Protein AF-A0AAV7GC42-F1 (afdb_monomer)

InterPro domains:
  IPR001441 Decaprenyl diphosphate synthase-like [PF01255] (46-98)
  IPR001441 Decaprenyl diphosphate synthase-like [PTHR10291] (22-98)
  IPR036424 Decaprenyl diphosphate synthase-like superfamily [G3DSA:3.40.1180.10] (8-98)
  IPR036424 Decaprenyl diphosphate synthase-like superfamily [SSF64005] (34-98)

pLDDT: mean 76.93, std 18.19, range [32.53, 96.06]

Solvent-accessible surface area (backbone atoms only — not comparable to full-atom values): 6265 Å² total; per-residue (Å²): 134,87,82,82,85,84,81,82,86,79,92,83,79,89,67,57,68,64,60,53,50,49,52,52,50,53,52,52,50,53,52,52,59,66,61,70,52,95,72,64,56,64,50,77,44,76,76,74,57,43,67,60,55,17,62,78,63,75,45,55,80,75,54,25,57,54,50,49,49,54,52,50,54,53,53,52,51,53,37,53,76,70,65,38,76,40,78,47,71,53,84,80,58,84,82,70,78,114

Radius of gyration: 19.84 Å; Cα contacts (8 Å, |Δi|>4): 50; chains: 1; bounding box: 39×60×33 Å

Nearest PDB structures (foldseek):
  6w2l-assembly1_A  TM=9.567E-01  e=1.882E-04  Homo sapiens
  7jli-assembly1_A  TM=8.894E-01  e=6.597E-03  Bacillus subtilis
  7jlr-assembly1_A-2  TM=9.103E-01  e=3.088E-02  Bacillus subtilis
  6b8v-assembly2_C-2  TM=4.924E-01  e=8.670E+00  Cryptococcus neoformans

Structure (mmCIF, N/CA/C/O backbone):
data_AF-A0AAV7GC42-F1
#
_entry.id   AF-A0AAV7GC42-F1
#
loop_
_atom_site.group_PDB
_atom_site.id
_atom_site.type_symbol
_atom_site.label_atom_id
_atom_site.label_alt_id
_atom_site.label_comp_id
_atom_site.label_asym_id
_atom_site.label_en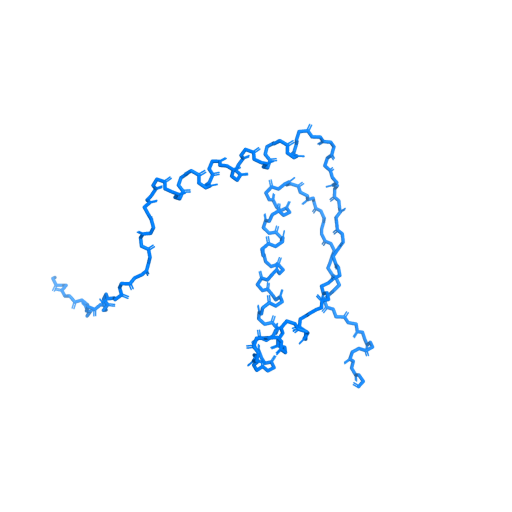tity_id
_atom_site.label_seq_id
_atom_site.pdbx_PDB_ins_code
_atom_site.Cartn_x
_atom_site.Cartn_y
_atom_site.Cartn_z
_atom_site.occupancy
_atom_site.B_iso_or_equiv
_atom_site.auth_seq_id
_atom_site.auth_comp_id
_atom_site.auth_asym_id
_atom_site.auth_atom_id
_atom_site.pdbx_PDB_model_num
ATOM 1 N N . MET A 1 1 ? 20.206 44.495 9.669 1.00 37.00 1 MET A N 1
ATOM 2 C CA . MET A 1 1 ? 19.669 44.715 8.306 1.00 37.00 1 MET A CA 1
ATOM 3 C C . MET A 1 1 ? 20.466 43.831 7.339 1.00 37.00 1 MET A C 1
ATOM 5 O O . MET A 1 1 ? 21.557 44.211 6.957 1.00 37.00 1 MET A O 1
ATOM 9 N N . ILE A 1 2 ? 20.186 42.519 7.263 1.00 38.59 2 ILE A N 1
ATOM 10 C CA . ILE A 1 2 ? 19.455 41.818 6.171 1.00 38.59 2 ILE A CA 1
ATOM 11 C C . ILE A 1 2 ? 19.857 42.377 4.789 1.00 38.59 2 ILE A C 1
ATOM 13 O O . ILE A 1 2 ? 19.639 43.555 4.535 1.00 38.59 2 ILE A O 1
ATOM 17 N N . ARG A 1 3 ? 20.448 41.589 3.877 1.00 32.53 3 ARG A N 1
ATOM 18 C CA . ARG A 1 3 ? 19.716 40.644 3.006 1.00 32.53 3 ARG A CA 1
ATOM 19 C C . ARG A 1 3 ? 20.566 39.457 2.527 1.00 32.53 3 ARG A C 1
ATOM 21 O O . ARG A 1 3 ? 21.635 39.643 1.958 1.00 32.53 3 ARG A O 1
ATOM 28 N N . LYS A 1 4 ? 20.015 38.247 2.702 1.00 36.62 4 LYS A N 1
ATOM 29 C CA . LYS A 1 4 ? 20.389 37.024 1.971 1.00 36.62 4 LYS A CA 1
ATOM 30 C C . LYS A 1 4 ? 19.992 37.136 0.484 1.00 36.62 4 LYS A C 1
ATOM 32 O O . LYS A 1 4 ? 19.064 37.889 0.169 1.00 36.62 4 LYS A O 1
ATOM 37 N N . PRO A 1 5 ? 20.675 36.413 -0.422 1.00 37.44 5 PRO A N 1
ATOM 38 C CA . PRO A 1 5 ? 20.441 36.513 -1.856 1.00 37.44 5 PRO A CA 1
ATOM 39 C C . PRO A 1 5 ? 19.084 35.926 -2.269 1.00 37.44 5 PRO A C 1
ATOM 41 O O . PRO A 1 5 ? 18.602 34.952 -1.697 1.00 37.44 5 PRO A O 1
ATOM 44 N N . ARG A 1 6 ? 18.486 36.587 -3.266 1.00 41.50 6 ARG A N 1
ATOM 45 C CA . ARG A 1 6 ? 17.166 36.343 -3.857 1.00 41.50 6 ARG A CA 1
ATOM 46 C C . ARG A 1 6 ? 17.114 34.983 -4.558 1.00 41.50 6 ARG A C 1
ATOM 48 O O . ARG A 1 6 ? 17.811 34.771 -5.549 1.00 41.50 6 ARG A O 1
ATOM 55 N N . GLU A 1 7 ? 16.251 34.109 -4.059 1.00 36.97 7 GLU A N 1
ATOM 56 C CA . GLU A 1 7 ? 15.810 32.887 -4.724 1.00 36.97 7 GLU A CA 1
ATOM 57 C C . GLU A 1 7 ? 14.935 33.269 -5.928 1.00 36.97 7 GLU A C 1
ATOM 59 O O . GLU A 1 7 ? 14.047 34.119 -5.830 1.00 36.97 7 GLU A O 1
ATOM 64 N N . LYS A 1 8 ? 15.279 32.737 -7.103 1.00 34.38 8 LYS A N 1
ATOM 65 C CA . LYS A 1 8 ? 14.650 33.083 -8.379 1.00 34.38 8 LYS A CA 1
ATOM 66 C C . LYS A 1 8 ? 13.277 32.419 -8.475 1.00 34.38 8 LYS A C 1
ATOM 68 O O . LYS A 1 8 ? 13.175 31.200 -8.509 1.00 34.38 8 LYS A O 1
ATOM 73 N N . THR A 1 9 ? 12.240 33.238 -8.578 1.00 43.88 9 THR A N 1
ATOM 74 C CA . THR A 1 9 ? 10.884 32.859 -8.984 1.00 43.88 9 THR A CA 1
ATOM 75 C C . THR A 1 9 ? 10.877 32.401 -10.443 1.00 43.88 9 THR A C 1
ATOM 77 O O . THR A 1 9 ? 11.314 33.161 -11.309 1.00 43.88 9 THR A O 1
ATOM 80 N N . THR A 1 10 ? 10.336 31.217 -10.760 1.00 36.28 10 THR A N 1
ATOM 81 C CA . THR A 1 10 ? 9.805 30.941 -12.111 1.00 36.28 10 THR A CA 1
ATOM 82 C C . THR A 1 10 ? 8.651 29.910 -12.095 1.00 36.28 10 THR A C 1
ATOM 84 O O . THR A 1 10 ? 8.858 28.725 -12.296 1.00 36.28 10 THR A O 1
ATOM 87 N N . ILE A 1 11 ? 7.433 30.412 -11.835 1.00 48.72 11 ILE A N 1
ATOM 88 C CA . ILE A 1 11 ? 6.157 30.125 -12.538 1.00 48.72 11 ILE A CA 1
ATOM 89 C C . ILE A 1 11 ? 5.777 28.643 -12.808 1.00 48.72 11 ILE A C 1
ATOM 91 O O . ILE A 1 11 ? 6.124 28.095 -13.849 1.00 48.72 11 ILE A O 1
ATOM 95 N N . SER A 1 12 ? 5.023 28.024 -11.885 1.00 36.88 12 SER A N 1
ATOM 96 C CA . SER A 1 12 ? 4.098 26.855 -12.006 1.00 36.88 12 SER A CA 1
ATOM 97 C C . SER A 1 12 ? 4.005 26.222 -10.599 1.00 36.88 12 SER A C 1
ATOM 99 O O . SER A 1 12 ? 5.029 25.898 -10.025 1.00 36.88 12 SER A O 1
ATOM 101 N N . GLU A 1 13 ? 2.902 26.075 -9.863 1.00 46.31 13 GLU A N 1
ATOM 102 C CA . GLU A 1 13 ? 1.483 25.934 -10.167 1.00 46.31 13 GLU A CA 1
ATOM 103 C C . GLU A 1 13 ? 0.665 26.427 -8.946 1.00 46.31 13 GLU A C 1
ATOM 105 O O . GLU A 1 13 ? 0.360 25.664 -8.031 1.00 46.31 13 GLU A O 1
ATOM 110 N N . GLU A 1 14 ? 0.270 27.701 -8.900 1.00 47.88 14 GLU A N 1
ATOM 111 C CA . GLU A 1 14 ? -0.898 28.089 -8.096 1.00 47.88 14 GLU A CA 1
ATOM 112 C C . GLU A 1 14 ? -2.149 27.703 -8.896 1.00 47.88 14 GLU A C 1
ATOM 114 O O . GLU A 1 14 ? -2.773 28.524 -9.566 1.00 47.88 14 GLU A O 1
ATOM 119 N N . MET A 1 15 ? -2.497 26.415 -8.896 1.00 49.59 15 MET A N 1
ATOM 120 C CA . MET A 1 15 ? -3.860 26.019 -9.253 1.00 49.59 15 MET A CA 1
ATOM 121 C C . MET A 1 15 ? -4.803 26.627 -8.204 1.00 49.59 15 MET A C 1
ATOM 123 O O . MET A 1 15 ? -4.484 26.571 -7.012 1.00 49.59 15 MET A O 1
ATOM 127 N N . PRO A 1 16 ? -5.939 27.232 -8.603 1.00 54.94 16 PRO A N 1
ATOM 128 C CA . PRO A 1 16 ? -6.708 28.097 -7.722 1.00 54.94 16 PRO A CA 1
ATOM 129 C C . PRO A 1 16 ? -7.120 27.322 -6.474 1.00 54.94 16 PRO A C 1
ATOM 131 O O . PRO A 1 16 ? -7.656 26.217 -6.562 1.00 54.94 16 PRO A O 1
ATOM 134 N N . THR A 1 17 ? -6.881 27.915 -5.307 1.00 64.56 17 THR A N 1
ATOM 135 C CA . THR A 1 17 ? -7.165 27.378 -3.964 1.00 64.56 17 THR A CA 1
ATOM 136 C C . THR A 1 17 ? -8.560 26.756 -3.853 1.00 64.56 17 THR A C 1
ATOM 138 O O . THR A 1 17 ? -8.759 25.797 -3.116 1.00 64.56 17 THR A O 1
ATOM 141 N N . ILE A 1 18 ? -9.520 27.248 -4.640 1.00 70.31 18 ILE A N 1
ATOM 142 C CA . ILE A 1 18 ? -10.884 26.720 -4.770 1.00 70.31 18 ILE A CA 1
ATOM 143 C C . ILE A 1 18 ? -10.905 25.299 -5.356 1.00 70.31 18 ILE A C 1
ATOM 145 O O . ILE A 1 18 ? -11.582 24.427 -4.817 1.00 70.31 18 ILE A O 1
ATOM 149 N N . PHE A 1 19 ? -10.152 25.042 -6.428 1.00 72.50 19 PHE A N 1
ATOM 150 C CA . PHE A 1 19 ? -10.067 23.721 -7.060 1.00 72.50 19 PHE A CA 1
ATOM 151 C C . PHE A 1 19 ? -9.341 22.726 -6.152 1.00 72.50 19 PHE A C 1
ATOM 153 O O . PHE A 1 19 ? -9.761 21.576 -6.028 1.00 72.50 19 PHE A O 1
ATOM 160 N N . GLY A 1 20 ? -8.304 23.194 -5.447 1.00 77.19 20 GLY A N 1
ATOM 161 C CA . GLY A 1 20 ? -7.637 22.422 -4.399 1.00 77.19 20 GLY A CA 1
ATOM 162 C C . GLY A 1 20 ? -8.594 22.043 -3.265 1.00 77.19 20 GLY A C 1
ATOM 163 O O . GLY A 1 20 ? -8.686 20.874 -2.895 1.00 77.19 20 GLY A O 1
ATOM 164 N N . ASN A 1 21 ? -9.373 23.005 -2.765 1.00 78.88 21 ASN A N 1
ATOM 165 C CA . ASN A 1 21 ? -10.341 22.782 -1.690 1.00 78.88 21 ASN A CA 1
ATOM 166 C C . ASN A 1 21 ? -11.477 21.841 -2.108 1.00 78.88 21 ASN A C 1
ATOM 168 O O . ASN A 1 21 ? -11.852 20.958 -1.335 1.00 78.88 21 ASN A O 1
ATOM 172 N N . LEU A 1 22 ? -11.993 21.987 -3.331 1.00 84.50 22 LEU A N 1
ATOM 173 C CA . LEU A 1 22 ? -13.036 21.113 -3.861 1.00 84.50 22 LEU A CA 1
ATOM 174 C C . LEU A 1 22 ? -12.524 19.682 -4.047 1.00 84.50 22 LEU A C 1
ATOM 176 O O . LEU A 1 22 ? -13.184 18.737 -3.624 1.00 84.50 22 LEU A O 1
ATOM 180 N N . CYS A 1 23 ? -11.326 19.519 -4.613 1.00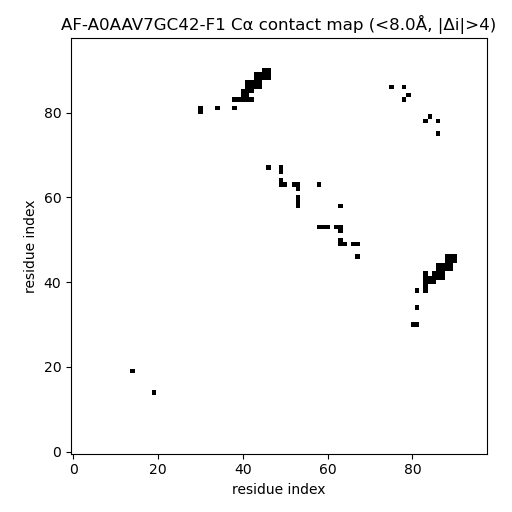 80.81 23 CYS A N 1
ATOM 181 C CA . CYS A 1 23 ? 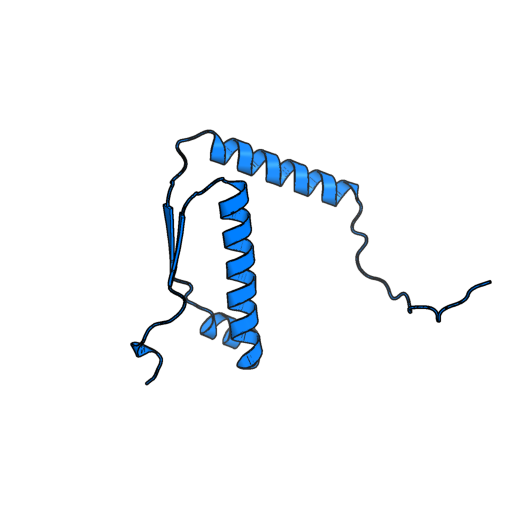-10.685 18.214 -4.755 1.00 80.81 23 CYS A CA 1
ATOM 182 C C . CYS A 1 23 ? -10.501 17.539 -3.387 1.00 80.81 23 CYS A C 1
ATOM 184 O O . CYS A 1 23 ? -10.882 16.383 -3.205 1.00 80.81 23 CYS A O 1
ATOM 186 N N . CYS A 1 24 ? -10.020 18.287 -2.390 1.00 80.38 24 CYS A N 1
ATOM 187 C CA . CYS A 1 24 ? -9.901 17.806 -1.017 1.00 80.38 24 CYS A CA 1
ATOM 188 C C . CYS A 1 24 ? -11.255 17.410 -0.409 1.00 80.38 24 CYS A C 1
ATOM 190 O O . CYS A 1 24 ? -11.336 16.379 0.260 1.00 80.38 24 CYS A O 1
ATOM 192 N N . MET A 1 25 ? -12.322 18.186 -0.631 1.00 84.06 25 MET A N 1
ATOM 193 C CA . MET A 1 25 ? -13.666 17.830 -0.163 1.00 84.06 25 MET A CA 1
ATOM 194 C C . MET A 1 25 ? -14.161 16.534 -0.800 1.00 84.06 25 MET A C 1
ATOM 196 O O . MET A 1 25 ? -14.577 15.633 -0.077 1.00 84.06 25 MET A O 1
ATOM 200 N N . VAL A 1 26 ? -14.063 16.406 -2.125 1.00 89.19 26 VAL A N 1
ATOM 201 C CA . VAL A 1 26 ? -14.483 15.194 -2.845 1.00 89.19 26 VAL A CA 1
ATOM 202 C C . VAL A 1 26 ? -13.692 13.982 -2.361 1.00 89.19 26 VAL A C 1
ATOM 204 O O . VAL A 1 26 ? -14.284 12.951 -2.049 1.00 89.19 26 VAL A O 1
ATOM 207 N N . HIS A 1 27 ? -12.373 14.121 -2.213 1.00 86.50 27 HIS A N 1
ATOM 208 C CA . HIS A 1 27 ? -11.515 13.067 -1.683 1.00 86.50 27 HIS A CA 1
ATOM 209 C C . HIS A 1 27 ? -11.977 12.624 -0.287 1.00 86.50 27 HIS A C 1
ATOM 211 O O . HIS A 1 27 ? -12.204 11.439 -0.053 1.00 86.50 27 HIS A O 1
ATOM 217 N N . ARG A 1 28 ? -12.219 13.567 0.633 1.00 85.62 28 ARG A N 1
ATOM 218 C CA . ARG A 1 28 ? -12.710 13.254 1.987 1.00 85.62 28 ARG A CA 1
ATOM 219 C C . ARG A 1 28 ? -14.092 12.602 1.975 1.00 85.62 28 ARG A C 1
ATOM 221 O O . ARG A 1 28 ? -14.311 11.668 2.742 1.00 85.62 28 ARG A O 1
ATOM 228 N N . CYS A 1 29 ? -15.002 13.053 1.113 1.00 89.44 29 CYS A N 1
ATOM 229 C CA . CYS A 1 29 ? -16.327 12.452 0.969 1.00 89.44 29 CYS A CA 1
ATOM 230 C C . CYS A 1 29 ? -16.235 10.998 0.494 1.00 89.44 29 CYS A C 1
ATOM 232 O O . CYS A 1 29 ? -16.843 10.130 1.114 1.00 89.44 29 CYS A O 1
ATOM 234 N N . ILE A 1 30 ? -15.432 10.715 -0.538 1.00 89.62 30 ILE A N 1
ATOM 235 C CA . ILE A 1 30 ? -15.232 9.348 -1.044 1.00 89.62 30 ILE A CA 1
ATOM 236 C C . ILE A 1 30 ? -14.678 8.449 0.064 1.00 89.62 30 ILE A C 1
ATOM 238 O O . ILE A 1 30 ? -15.236 7.386 0.326 1.00 89.62 30 ILE A O 1
ATOM 242 N N . PHE A 1 31 ? -13.634 8.894 0.767 1.00 85.31 31 PHE A N 1
ATOM 243 C CA . PHE A 1 31 ? -13.058 8.116 1.866 1.00 85.31 31 PHE A CA 1
ATOM 244 C C . PHE A 1 31 ? -14.049 7.897 3.014 1.00 85.31 31 PHE A C 1
ATOM 246 O O . PHE A 1 31 ? -14.093 6.800 3.566 1.00 85.31 31 PHE A O 1
ATOM 253 N N . SER A 1 32 ? -14.878 8.888 3.350 1.00 86.12 32 SER A N 1
ATOM 254 C CA . SER A 1 32 ? -15.917 8.750 4.379 1.00 86.12 32 SER A CA 1
ATOM 255 C C . SER A 1 32 ? -16.969 7.710 3.994 1.00 86.12 32 SER A C 1
ATOM 257 O O . SER A 1 32 ? -17.358 6.894 4.827 1.00 86.12 32 SER A O 1
ATOM 259 N N . VAL A 1 33 ? -17.409 7.708 2.733 1.00 90.19 33 VAL A N 1
ATOM 260 C CA . VAL A 1 33 ? -18.382 6.730 2.225 1.00 90.19 33 VAL A CA 1
ATOM 261 C C . VAL A 1 33 ? -17.777 5.326 2.214 1.00 90.19 33 VAL A C 1
ATOM 263 O O . VAL A 1 33 ? -18.385 4.398 2.739 1.00 90.19 33 VAL A O 1
ATOM 266 N N . LEU A 1 34 ? -16.552 5.166 1.704 1.00 86.00 34 LEU A N 1
ATOM 267 C CA . LEU A 1 34 ? -15.855 3.873 1.694 1.00 86.00 34 LEU A CA 1
ATOM 268 C C . LEU A 1 34 ? -15.587 3.342 3.111 1.00 86.00 34 LEU A C 1
ATOM 270 O O . LEU A 1 34 ? -15.657 2.139 3.346 1.00 86.00 34 LEU A O 1
ATOM 274 N N . SER A 1 35 ? -15.336 4.238 4.067 1.00 83.25 35 SER A N 1
ATOM 275 C CA . SER A 1 35 ? -15.095 3.889 5.473 1.00 83.25 35 SER A CA 1
ATOM 276 C C . SER A 1 35 ? -16.371 3.671 6.288 1.00 83.25 35 SER A C 1
ATOM 278 O O . SER A 1 35 ? -16.281 3.391 7.480 1.00 83.25 35 SER A O 1
ATOM 280 N N . SER A 1 36 ? -17.553 3.800 5.679 1.00 86.81 36 SER A N 1
ATOM 281 C CA . SER A 1 36 ? -18.831 3.568 6.367 1.00 86.81 36 SER A CA 1
ATOM 282 C C . SER A 1 36 ? -19.150 2.076 6.547 1.00 86.81 36 SER A C 1
ATOM 284 O O . SER A 1 36 ? -20.015 1.727 7.346 1.00 86.81 36 SER A O 1
ATOM 286 N N . GLY A 1 37 ? -18.465 1.194 5.810 1.00 86.75 37 GLY A N 1
ATOM 287 C CA . GLY A 1 37 ? -18.601 -0.260 5.904 1.00 86.75 37 GLY A CA 1
ATOM 288 C C . GLY A 1 37 ? -17.494 -0.941 6.724 1.00 86.75 37 GLY A C 1
ATOM 289 O O . GLY A 1 37 ? -16.594 -0.280 7.245 1.00 86.75 37 GLY A O 1
ATOM 290 N N . PRO A 1 38 ? -17.526 -2.282 6.838 1.00 87.31 38 PRO A N 1
ATOM 291 C CA . PRO A 1 38 ? -16.463 -3.040 7.492 1.00 87.31 38 PRO A CA 1
ATOM 292 C C . PRO A 1 38 ? -15.131 -2.865 6.746 1.00 87.31 38 PRO A C 1
ATOM 294 O O . PRO A 1 38 ? -14.990 -3.274 5.595 1.00 87.31 38 PRO A O 1
ATOM 297 N N . MET A 1 39 ? -14.146 -2.265 7.418 1.00 91.25 39 MET A N 1
ATOM 298 C CA . MET A 1 39 ? -12.812 -2.016 6.866 1.00 91.25 39 MET A CA 1
ATOM 299 C C . MET A 1 39 ? -11.866 -3.188 7.184 1.00 91.25 39 MET A C 1
ATOM 301 O O . MET A 1 39 ? -11.829 -3.645 8.333 1.00 91.25 39 MET A O 1
ATOM 305 N N . PRO A 1 40 ? -11.067 -3.680 6.221 1.00 93.00 40 PRO A N 1
ATOM 306 C CA . PRO A 1 40 ? -10.045 -4.681 6.494 1.00 93.00 40 PRO A CA 1
ATOM 307 C C . PRO A 1 40 ? -8.988 -4.161 7.474 1.00 93.00 40 PRO A C 1
ATOM 309 O O . PRO A 1 40 ? -8.502 -3.037 7.373 1.00 93.00 40 PRO A O 1
ATOM 312 N N . ASN A 1 41 ? -8.564 -5.025 8.397 1.00 94.06 41 ASN A N 1
ATOM 313 C CA . ASN A 1 41 ? -7.455 -4.717 9.302 1.00 94.06 41 ASN A CA 1
ATOM 314 C C . ASN A 1 41 ? -6.082 -4.912 8.641 1.00 94.06 41 ASN A C 1
ATOM 316 O O . ASN A 1 41 ? -5.104 -4.326 9.106 1.00 94.06 41 ASN A O 1
ATOM 320 N N . HIS A 1 42 ? -5.998 -5.734 7.588 1.00 96.06 42 HIS A N 1
ATOM 321 C CA . HIS A 1 42 ? -4.746 -6.104 6.928 1.00 96.06 42 HIS A CA 1
ATOM 322 C C . HIS A 1 42 ? -4.922 -6.205 5.413 1.00 96.06 42 HIS A C 1
ATOM 324 O O . HIS A 1 42 ? -5.843 -6.870 4.944 1.00 96.06 42 HIS A O 1
ATOM 330 N N . ILE A 1 43 ? -4.030 -5.562 4.656 1.00 95.44 43 ILE A N 1
ATOM 331 C CA . ILE A 1 43 ? -3.958 -5.672 3.193 1.00 95.44 43 ILE A CA 1
ATOM 332 C C . ILE A 1 43 ? -2.547 -6.089 2.769 1.00 95.44 43 ILE A C 1
ATOM 334 O O . ILE A 1 43 ? -1.556 -5.595 3.307 1.00 95.44 43 ILE A O 1
ATOM 338 N N . ALA A 1 44 ? -2.453 -6.982 1.783 1.00 95.25 44 ALA A N 1
ATOM 339 C CA . ALA A 1 44 ? -1.194 -7.376 1.163 1.00 95.25 44 ALA A CA 1
ATOM 340 C C . ALA A 1 44 ? -1.112 -6.885 -0.292 1.00 95.25 44 ALA A C 1
ATOM 342 O O . ALA A 1 44 ? -2.058 -7.053 -1.060 1.00 95.25 44 ALA A O 1
ATOM 343 N N . PHE A 1 45 ? 0.029 -6.311 -0.678 1.00 92.81 45 PHE A N 1
ATOM 344 C CA . PHE A 1 45 ? 0.296 -5.803 -2.024 1.00 92.81 45 PHE A CA 1
ATOM 345 C C . PHE A 1 45 ? 1.469 -6.534 -2.679 1.00 92.81 45 PHE A C 1
ATOM 347 O O . PHE A 1 45 ? 2.544 -6.666 -2.091 1.00 92.81 45 PHE A O 1
ATOM 354 N N . ILE A 1 46 ? 1.289 -6.930 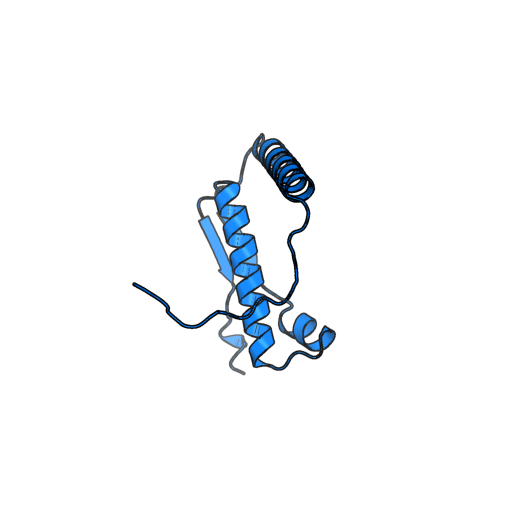-3.940 1.00 91.25 46 ILE A N 1
ATOM 355 C CA . ILE A 1 46 ? 2.372 -7.380 -4.821 1.00 91.25 46 ILE A CA 1
ATOM 356 C C . ILE A 1 46 ? 2.637 -6.262 -5.825 1.00 91.25 46 ILE A C 1
ATOM 358 O O . ILE A 1 46 ? 1.824 -6.006 -6.712 1.00 91.25 46 ILE A O 1
ATOM 362 N N . MET A 1 47 ? 3.765 -5.569 -5.673 1.00 86.50 47 MET A N 1
ATOM 363 C CA . MET A 1 47 ? 4.109 -4.430 -6.527 1.00 86.50 47 MET A CA 1
ATOM 364 C C . MET A 1 47 ? 4.796 -4.900 -7.812 1.00 86.50 47 MET A C 1
ATOM 366 O O . MET A 1 47 ? 6.017 -4.823 -7.947 1.00 86.50 47 MET A O 1
ATOM 370 N N . ASP A 1 48 ? 4.007 -5.406 -8.758 1.00 85.81 48 ASP A N 1
ATOM 371 C CA . ASP A 1 48 ? 4.492 -5.765 -10.092 1.00 85.81 48 ASP A CA 1
ATOM 372 C C . ASP A 1 48 ? 4.372 -4.595 -11.089 1.00 85.81 48 ASP A C 1
ATOM 374 O O . ASP A 1 48 ? 3.617 -3.645 -10.905 1.00 85.81 48 ASP A O 1
ATOM 378 N N . GLY A 1 49 ? 5.125 -4.667 -12.186 1.00 84.94 49 GLY A N 1
ATOM 379 C CA . GLY A 1 49 ? 4.957 -3.783 -13.336 1.00 84.94 49 GLY A CA 1
ATOM 380 C C . GLY A 1 49 ? 5.968 -2.645 -13.431 1.00 84.94 49 GLY A C 1
ATOM 381 O O . GLY A 1 49 ? 6.008 -1.985 -14.467 1.00 84.94 49 GLY A O 1
ATOM 382 N N . ASN A 1 50 ? 6.859 -2.469 -12.449 1.00 83.75 50 ASN A N 1
ATOM 383 C CA . ASN A 1 50 ? 7.873 -1.400 -12.455 1.00 83.75 50 ASN A CA 1
ATOM 384 C C . ASN A 1 50 ? 8.734 -1.395 -13.734 1.00 83.75 50 ASN A C 1
ATOM 386 O O . ASN A 1 50 ? 8.999 -0.342 -14.312 1.00 83.75 50 ASN A O 1
ATOM 390 N N . ARG A 1 51 ? 9.100 -2.580 -14.243 1.00 81.31 51 ARG A N 1
ATOM 391 C CA . ARG A 1 51 ? 9.865 -2.739 -15.493 1.00 81.31 51 ARG A CA 1
ATOM 392 C C . ARG A 1 51 ? 9.050 -2.378 -16.743 1.00 81.31 51 ARG A C 1
ATOM 394 O O . ARG A 1 51 ? 9.559 -1.699 -17.626 1.00 81.31 51 ARG A O 1
ATOM 401 N N . ARG A 1 52 ? 7.774 -2.782 -16.807 1.00 86.56 52 ARG A N 1
ATOM 402 C CA . ARG A 1 52 ? 6.863 -2.434 -17.917 1.00 86.56 52 ARG A CA 1
ATOM 403 C C . ARG A 1 52 ? 6.581 -0.931 -17.946 1.00 86.56 52 ARG A C 1
ATOM 405 O O . ARG A 1 52 ? 6.615 -0.318 -19.008 1.00 86.56 52 ARG A O 1
ATOM 412 N N . TYR A 1 53 ? 6.363 -0.339 -16.774 1.00 84.75 53 TYR A N 1
ATOM 413 C CA . TYR A 1 53 ? 6.182 1.098 -16.600 1.00 84.75 53 TYR A CA 1
ATOM 414 C C . TYR A 1 53 ? 7.419 1.890 -17.044 1.00 84.75 53 TYR A C 1
ATOM 416 O O . TYR A 1 53 ? 7.286 2.879 -17.765 1.00 84.75 53 TYR A O 1
ATOM 424 N N . ALA A 1 54 ? 8.619 1.424 -16.685 1.00 83.31 54 ALA A N 1
ATOM 425 C CA . ALA A 1 54 ? 9.867 2.039 -17.125 1.00 83.31 54 ALA A CA 1
ATOM 426 C C . ALA A 1 54 ? 10.045 1.975 -18.647 1.00 83.31 54 ALA A C 1
ATOM 428 O O . ALA A 1 54 ? 10.333 2.999 -19.262 1.00 83.31 54 ALA A O 1
ATOM 429 N N . ASN A 1 55 ? 9.787 0.812 -19.257 1.00 82.44 55 ASN A N 1
ATOM 430 C CA . ASN A 1 55 ? 9.876 0.629 -20.707 1.00 82.44 55 ASN A CA 1
ATOM 431 C C . ASN A 1 55 ? 8.884 1.527 -21.461 1.00 82.44 55 ASN A C 1
ATOM 433 O O . ASN A 1 55 ? 9.254 2.147 -22.451 1.00 82.44 55 ASN A O 1
ATOM 437 N N . LYS A 1 56 ? 7.640 1.649 -20.976 1.00 85.81 56 LYS A N 1
ATOM 438 C CA . LYS A 1 56 ? 6.611 2.495 -21.606 1.00 85.81 56 LYS A CA 1
ATOM 439 C C . LYS A 1 56 ? 6.955 3.988 -21.559 1.00 85.81 56 LYS A C 1
ATOM 441 O O . LYS A 1 56 ? 6.495 4.743 -22.407 1.00 85.81 56 LYS A O 1
ATOM 446 N N . ARG A 1 57 ? 7.727 4.423 -20.559 1.00 82.06 57 ARG A N 1
ATOM 447 C CA . ARG A 1 57 ? 8.127 5.827 -20.373 1.00 82.06 57 ARG A CA 1
ATOM 448 C C . ARG A 1 57 ? 9.578 6.108 -20.777 1.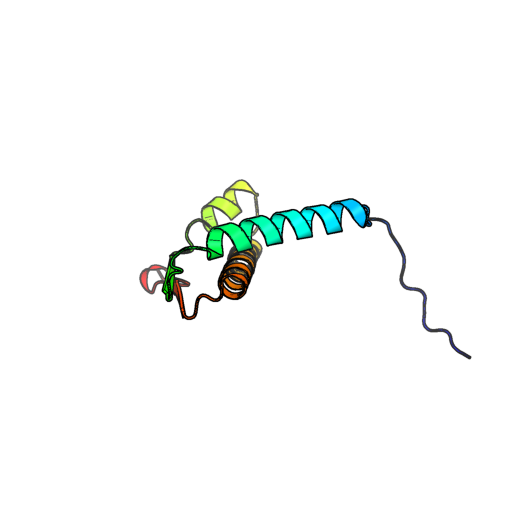00 82.06 57 ARG A C 1
ATOM 450 O O . ARG A 1 57 ? 10.073 7.189 -20.473 1.00 82.06 57 ARG A O 1
ATOM 457 N N . SER A 1 58 ? 10.256 5.153 -21.422 1.00 80.50 58 SER A N 1
ATOM 458 C CA . SER A 1 58 ? 11.678 5.249 -21.794 1.00 80.50 58 SER A CA 1
ATOM 459 C C . SER A 1 58 ? 12.572 5.707 -20.630 1.00 80.50 58 SER A C 1
ATOM 461 O O . SER A 1 58 ? 13.510 6.482 -20.800 1.00 80.50 58 SER A O 1
ATOM 463 N N . LEU A 1 59 ? 12.249 5.258 -19.414 1.00 74.31 59 LEU A N 1
ATOM 464 C CA . LEU A 1 59 ? 12.935 5.654 -18.189 1.00 74.31 59 LEU A CA 1
ATOM 465 C C . LEU A 1 59 ? 14.192 4.798 -17.985 1.00 74.31 59 LEU A C 1
ATOM 467 O O . LEU A 1 59 ? 14.144 3.572 -18.085 1.00 74.31 59 LEU A O 1
ATOM 471 N N . GLY A 1 60 ? 15.316 5.438 -17.652 1.00 71.44 60 GLY A N 1
ATOM 472 C CA . GLY A 1 60 ? 16.549 4.738 -17.278 1.00 71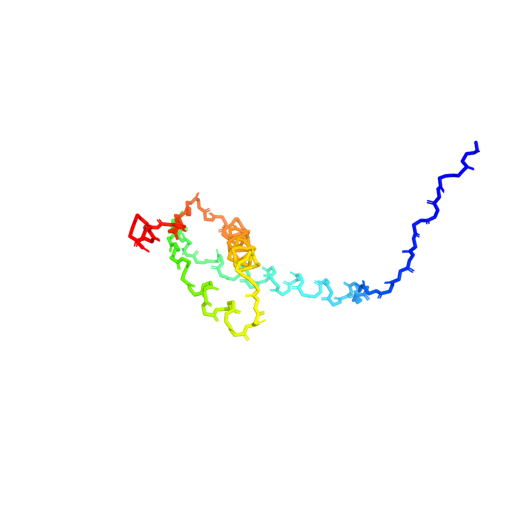.44 60 GLY A CA 1
ATOM 473 C C . GLY A 1 60 ? 16.355 3.809 -16.069 1.00 71.44 60 GLY A C 1
ATOM 474 O O . GLY A 1 60 ? 15.481 4.018 -15.228 1.00 71.44 60 GLY A O 1
ATOM 475 N N . ARG A 1 61 ? 17.193 2.770 -15.931 1.00 63.47 61 ARG A N 1
ATOM 476 C CA . ARG A 1 61 ? 17.030 1.735 -14.881 1.00 63.47 61 ARG A CA 1
ATOM 477 C C . ARG A 1 61 ? 16.862 2.306 -13.463 1.00 63.47 61 ARG A C 1
ATOM 479 O O . ARG A 1 61 ? 16.028 1.807 -12.713 1.00 63.47 61 ARG A O 1
ATOM 486 N N . GLY A 1 62 ? 17.562 3.388 -13.114 1.00 65.75 62 GLY A N 1
ATOM 487 C CA . GLY A 1 62 ? 17.478 4.013 -11.786 1.00 65.75 62 GLY A CA 1
ATOM 488 C C . GLY A 1 62 ? 16.167 4.756 -11.482 1.00 65.75 62 GLY A C 1
ATOM 489 O O . GLY A 1 62 ? 15.768 4.844 -10.322 1.00 65.75 62 GLY A O 1
ATOM 490 N N . THR A 1 63 ? 15.456 5.270 -12.490 1.00 73.06 63 THR A N 1
ATOM 491 C CA . THR A 1 63 ? 14.178 5.980 -12.284 1.00 73.06 63 THR A CA 1
ATOM 492 C C . THR A 1 63 ? 12.998 5.023 -12.125 1.00 73.06 63 THR A C 1
ATOM 494 O O . THR A 1 63 ? 12.000 5.388 -11.505 1.00 73.06 63 THR A O 1
ATOM 497 N N . SER A 1 64 ? 13.131 3.774 -12.585 1.00 72.00 64 SER A N 1
ATOM 498 C CA . SER A 1 64 ? 12.107 2.734 -12.420 1.00 72.00 64 SER A CA 1
ATOM 499 C C . SER A 1 64 ? 11.842 2.377 -10.949 1.00 72.00 64 SER A C 1
ATOM 501 O O . SER A 1 64 ? 10.689 2.316 -10.523 1.00 72.00 64 SER A O 1
ATOM 503 N N . HIS A 1 65 ? 12.899 2.236 -10.141 1.00 75.56 65 HIS A N 1
ATOM 504 C CA . HIS A 1 65 ? 12.783 1.955 -8.708 1.00 75.56 65 HIS A CA 1
ATOM 505 C C . HIS A 1 65 ? 12.178 3.131 -7.937 1.00 75.56 65 HIS A C 1
ATOM 507 O O . HIS A 1 65 ? 11.349 2.924 -7.053 1.00 75.56 65 HIS A O 1
ATOM 513 N N . LYS A 1 66 ? 12.529 4.370 -8.312 1.00 81.62 66 LYS A N 1
ATOM 514 C CA . LYS A 1 66 ? 11.941 5.581 -7.715 1.00 81.62 66 LYS A CA 1
ATOM 515 C C . LYS A 1 66 ? 10.437 5.667 -7.968 1.00 81.62 66 LYS A C 1
ATOM 517 O O . LYS A 1 66 ? 9.694 6.034 -7.065 1.00 81.62 66 LYS A O 1
ATOM 522 N N . ALA A 1 67 ? 9.983 5.297 -9.165 1.00 81.94 67 ALA A N 1
ATOM 523 C CA . ALA A 1 67 ? 8.559 5.267 -9.483 1.00 81.94 67 ALA A CA 1
ATOM 524 C C . ALA A 1 67 ? 7.802 4.225 -8.644 1.00 81.94 67 ALA A C 1
ATOM 526 O O . ALA A 1 67 ? 6.763 4.550 -8.073 1.00 81.94 67 ALA A O 1
ATOM 527 N N . GLY A 1 68 ? 8.352 3.012 -8.506 1.00 84.94 68 GLY A N 1
ATOM 528 C CA . GLY A 1 68 ? 7.774 1.977 -7.642 1.00 84.94 68 GLY A CA 1
ATOM 529 C C . GLY A 1 68 ? 7.711 2.408 -6.173 1.00 84.94 68 GLY A C 1
ATOM 530 O O . GLY A 1 68 ? 6.690 2.226 -5.516 1.00 84.94 68 GLY A O 1
ATOM 531 N N . PHE A 1 69 ? 8.767 3.058 -5.675 1.00 88.12 69 PHE A N 1
ATOM 532 C CA . PHE A 1 69 ? 8.792 3.611 -4.320 1.00 88.12 69 PHE A CA 1
ATOM 533 C C . PHE A 1 69 ? 7.763 4.733 -4.124 1.00 88.12 69 PHE A C 1
ATOM 535 O O . PHE A 1 69 ? 7.048 4.747 -3.127 1.00 88.12 69 PHE A O 1
ATOM 542 N N . SER A 1 70 ? 7.632 5.651 -5.083 1.00 88.25 70 SER A N 1
ATOM 543 C CA . SER A 1 70 ? 6.62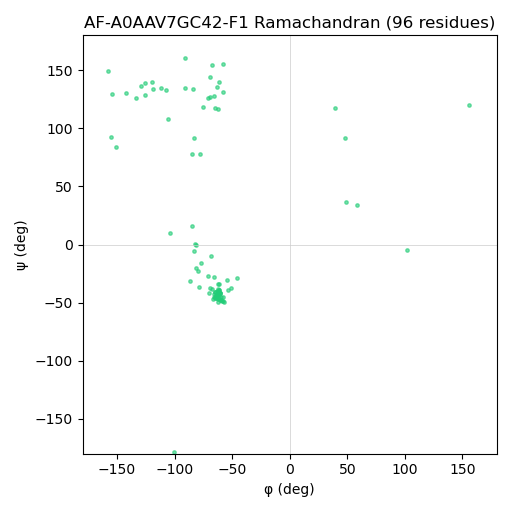3 6.711 -5.002 1.00 88.25 70 SER A CA 1
ATOM 544 C C . SER A 1 70 ? 5.203 6.144 -4.990 1.00 88.25 70 SER A C 1
ATOM 546 O O . SER A 1 70 ? 4.377 6.616 -4.215 1.00 88.25 70 SER A O 1
ATOM 548 N N . ALA A 1 71 ? 4.925 5.123 -5.807 1.00 89.31 71 ALA A N 1
ATOM 549 C CA . ALA A 1 71 ? 3.632 4.443 -5.809 1.00 89.31 71 ALA A CA 1
ATOM 550 C C . ALA A 1 71 ? 3.349 3.762 -4.461 1.00 89.31 71 ALA A C 1
ATOM 552 O O . ALA A 1 71 ? 2.242 3.872 -3.935 1.00 89.31 71 ALA A O 1
ATOM 553 N N . LEU A 1 72 ? 4.364 3.124 -3.869 1.00 92.00 72 LEU A N 1
ATOM 554 C CA . LEU A 1 72 ? 4.259 2.530 -2.541 1.00 92.00 72 LEU A CA 1
ATOM 555 C C . LEU A 1 72 ? 3.867 3.567 -1.479 1.00 92.00 72 LEU A C 1
ATOM 557 O O . LEU A 1 72 ? 2.939 3.337 -0.706 1.00 92.00 72 LEU A O 1
ATOM 561 N N . ILE A 1 73 ? 4.551 4.714 -1.453 1.00 93.50 73 ILE A N 1
ATOM 562 C CA . ILE A 1 73 ? 4.265 5.789 -0.494 1.00 93.50 73 ILE A CA 1
ATOM 563 C C . ILE A 1 73 ? 2.829 6.301 -0.650 1.00 93.50 73 ILE A C 1
ATOM 565 O O . ILE A 1 73 ? 2.139 6.487 0.353 1.00 93.50 73 ILE A O 1
ATOM 569 N N . SER A 1 74 ? 2.349 6.475 -1.885 1.00 92.06 74 SER A N 1
ATOM 570 C CA . SER A 1 74 ? 0.959 6.866 -2.142 1.00 92.06 74 SER A CA 1
ATOM 571 C C . SER A 1 74 ? -0.035 5.846 -1.579 1.00 92.06 74 SER A C 1
ATOM 573 O O . SER A 1 74 ? -0.958 6.229 -0.864 1.00 92.06 74 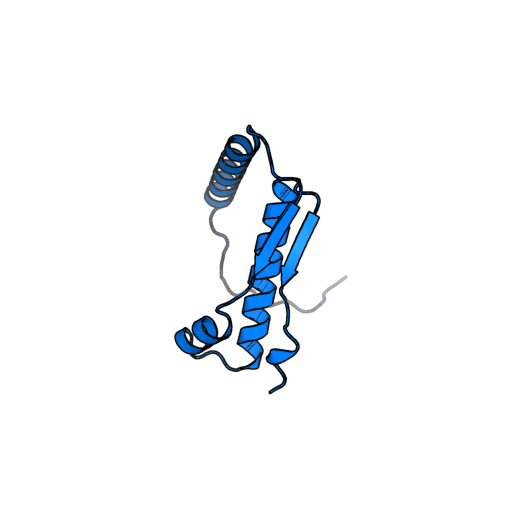SER A O 1
ATOM 575 N N . ILE A 1 75 ? 0.175 4.550 -1.832 1.00 92.69 75 ILE A N 1
ATOM 576 C CA . ILE A 1 75 ? -0.698 3.477 -1.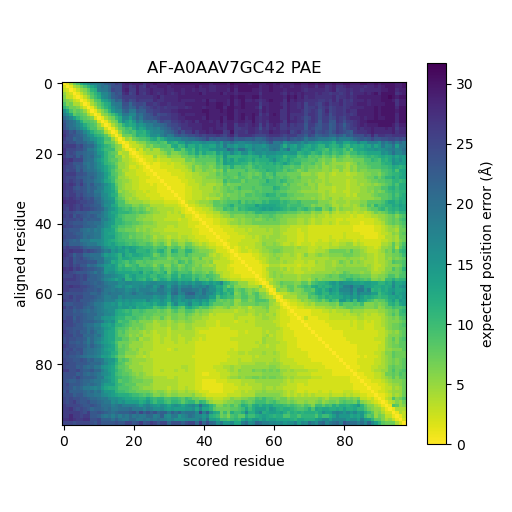326 1.00 92.69 75 ILE A CA 1
ATOM 577 C C . ILE A 1 75 ? -0.711 3.451 0.205 1.00 92.69 75 ILE A C 1
ATOM 579 O O . ILE A 1 75 ? -1.781 3.378 0.809 1.00 92.69 75 ILE A O 1
ATOM 583 N N . LEU A 1 76 ? 0.459 3.540 0.841 1.00 93.06 76 LEU A N 1
ATOM 584 C CA . LEU A 1 76 ? 0.568 3.552 2.300 1.00 93.06 76 LEU A CA 1
ATOM 585 C C . LEU A 1 76 ? -0.157 4.746 2.919 1.00 93.06 76 LEU A C 1
ATOM 587 O O . LEU A 1 76 ? -0.832 4.588 3.934 1.00 93.06 76 LEU A O 1
ATOM 591 N N . ARG A 1 77 ? -0.073 5.921 2.288 1.00 92.50 77 ARG A N 1
ATOM 592 C CA . ARG A 1 77 ? -0.799 7.111 2.734 1.00 92.50 77 ARG A CA 1
ATOM 593 C C . ARG A 1 77 ? -2.313 6.903 2.687 1.00 92.50 77 ARG A C 1
ATOM 595 O O . ARG A 1 77 ? -2.990 7.227 3.657 1.00 92.50 77 ARG A O 1
ATOM 602 N N . TYR A 1 78 ? -2.836 6.290 1.627 1.00 90.56 78 TYR A N 1
ATOM 603 C CA . TYR A 1 78 ? -4.259 5.944 1.561 1.00 90.56 78 TYR A CA 1
ATOM 604 C C . TYR A 1 78 ? -4.659 4.899 2.603 1.00 90.56 78 TYR A C 1
ATOM 606 O O . TYR A 1 78 ? -5.704 5.032 3.238 1.00 90.56 78 TYR A O 1
ATOM 614 N N . CYS A 1 79 ? -3.821 3.882 2.825 1.00 92.19 79 CYS A N 1
ATOM 615 C CA . CYS A 1 79 ? -4.083 2.877 3.855 1.00 92.19 79 CYS A CA 1
ATOM 616 C C . CYS A 1 79 ? -4.144 3.504 5.253 1.00 92.19 79 CYS A C 1
ATOM 618 O O . CYS A 1 79 ? -5.006 3.151 6.058 1.00 92.19 79 CYS A O 1
ATOM 620 N N . TYR A 1 80 ? -3.264 4.472 5.511 1.00 90.38 80 TYR A N 1
ATOM 621 C CA . TYR A 1 80 ? -3.247 5.246 6.744 1.00 90.38 80 TYR A CA 1
ATOM 622 C C . TYR A 1 80 ? -4.513 6.099 6.910 1.00 90.38 80 TYR A C 1
ATOM 624 O O . TYR A 1 80 ? -5.134 6.068 7.972 1.00 90.38 80 TYR A O 1
ATOM 632 N N . GLU A 1 81 ? -4.948 6.802 5.859 1.00 88.50 81 GLU A N 1
ATOM 633 C CA . GLU A 1 81 ? -6.186 7.598 5.876 1.00 88.50 81 GLU A CA 1
ATOM 634 C C . GLU A 1 81 ? -7.438 6.732 6.128 1.00 88.50 81 GLU A C 1
ATOM 636 O O . GLU A 1 81 ? -8.344 7.165 6.839 1.00 88.50 81 GLU A O 1
ATOM 641 N N . MET A 1 82 ? -7.455 5.483 5.644 1.00 87.50 82 MET A N 1
ATOM 642 C CA . MET A 1 82 ? -8.519 4.494 5.908 1.00 87.50 82 MET A CA 1
ATOM 643 C C . MET A 1 82 ? -8.390 3.761 7.250 1.00 87.50 82 MET A C 1
ATOM 645 O O . MET A 1 82 ? -9.227 2.919 7.567 1.00 87.50 82 MET A O 1
ATOM 649 N N . ARG A 1 83 ? -7.359 4.057 8.054 1.00 90.06 83 ARG A N 1
ATOM 650 C CA . ARG A 1 83 ? -7.072 3.387 9.338 1.00 90.06 83 ARG A CA 1
ATOM 651 C C . ARG A 1 83 ? -6.857 1.871 9.233 1.00 90.06 83 ARG A C 1
ATOM 653 O O . ARG A 1 83 ? -7.174 1.127 10.162 1.00 90.06 83 ARG A O 1
ATOM 660 N N . ILE A 1 84 ? -6.270 1.409 8.132 1.00 92.88 84 ILE A N 1
ATOM 661 C CA . ILE A 1 84 ? -5.828 0.017 7.997 1.00 92.88 84 ILE A CA 1
ATOM 662 C C . ILE A 1 84 ? -4.606 -0.197 8.898 1.00 92.88 84 ILE A C 1
ATOM 664 O O . ILE A 1 84 ? -3.625 0.540 8.815 1.00 92.88 84 ILE A O 1
ATOM 668 N N . LYS A 1 85 ? -4.668 -1.204 9.775 1.00 92.69 85 LYS A N 1
ATOM 669 C CA . LYS A 1 85 ? -3.665 -1.420 10.833 1.00 92.69 85 LYS A CA 1
ATOM 670 C C . LYS A 1 85 ? -2.386 -2.069 10.323 1.00 92.69 85 LYS A C 1
ATOM 672 O O . LYS A 1 85 ? -1.302 -1.749 10.801 1.00 92.69 85 LYS A O 1
ATOM 677 N N . TYR A 1 86 ? -2.517 -2.986 9.371 1.00 95.75 86 TYR A N 1
ATOM 678 C CA . TYR A 1 86 ? -1.408 -3.785 8.872 1.00 95.75 86 TYR A CA 1
ATOM 679 C C . TYR A 1 86 ? -1.351 -3.718 7.351 1.00 95.75 86 TYR A C 1
ATOM 681 O O . TYR A 1 86 ? -2.364 -3.847 6.664 1.00 95.75 86 TYR A O 1
ATOM 689 N N . VAL A 1 87 ? -0.147 -3.552 6.812 1.00 95.88 87 VAL A N 1
ATOM 690 C CA . VAL A 1 87 ? 0.099 -3.612 5.371 1.00 95.88 87 VAL A CA 1
ATOM 691 C C . VAL A 1 87 ? 1.317 -4.490 5.124 1.00 95.88 87 VAL A C 1
ATOM 693 O O . VAL A 1 87 ? 2.383 -4.249 5.685 1.00 95.88 87 VAL A O 1
ATOM 696 N N . THR A 1 88 ? 1.167 -5.508 4.280 1.00 95.50 88 THR A N 1
ATOM 697 C CA . THR A 1 88 ? 2.278 -6.354 3.826 1.00 95.50 88 THR A CA 1
ATOM 698 C C . THR A 1 88 ? 2.592 -6.029 2.380 1.00 95.50 88 THR A C 1
ATOM 700 O O . THR A 1 88 ? 1.695 -5.953 1.548 1.00 95.50 88 THR A O 1
ATOM 703 N N . ILE A 1 89 ? 3.867 -5.849 2.056 1.00 92.50 89 ILE A N 1
ATOM 704 C CA . ILE A 1 89 ? 4.299 -5.534 0.695 1.00 92.50 89 ILE A CA 1
ATOM 705 C C . ILE A 1 89 ? 5.342 -6.546 0.255 1.00 92.50 89 ILE A C 1
ATOM 707 O O . ILE A 1 89 ? 6.357 -6.743 0.921 1.00 92.50 89 ILE A O 1
ATOM 711 N N . TYR A 1 90 ? 5.118 -7.141 -0.911 1.00 89.25 90 TYR A N 1
ATOM 712 C CA . TYR A 1 90 ? 6.120 -7.941 -1.592 1.00 89.25 90 TYR A CA 1
ATOM 713 C C . TYR A 1 90 ? 7.056 -7.026 -2.386 1.00 89.25 90 TYR A C 1
ATOM 715 O O . TYR A 1 90 ? 6.772 -6.655 -3.526 1.00 89.25 90 TYR A O 1
ATOM 723 N N . ALA A 1 91 ? 8.149 -6.608 -1.746 1.00 80.00 91 ALA A N 1
ATOM 724 C CA . ALA A 1 91 ? 9.102 -5.668 -2.333 1.00 80.00 91 ALA A CA 1
ATOM 725 C C . ALA A 1 91 ? 10.174 -6.353 -3.195 1.00 80.00 91 ALA A C 1
ATOM 727 O O . ALA A 1 91 ? 10.659 -5.760 -4.158 1.00 80.00 91 ALA A O 1
ATOM 728 N N . PHE A 1 92 ? 10.561 -7.585 -2.856 1.00 76.81 92 PHE A N 1
ATOM 729 C CA . PHE A 1 92 ? 11.632 -8.290 -3.547 1.00 76.81 92 PHE A CA 1
ATOM 730 C C . PHE A 1 92 ? 11.529 -9.810 -3.358 1.00 76.81 92 PHE A C 1
ATOM 732 O O . PHE A 1 92 ? 11.077 -10.284 -2.319 1.00 76.81 92 PHE A O 1
ATOM 739 N N . SER A 1 93 ? 11.978 -10.567 -4.363 1.00 71.38 93 SER A N 1
ATOM 740 C CA . SER A 1 93 ? 12.040 -12.034 -4.342 1.00 71.38 93 SER A CA 1
ATOM 741 C C . SER A 1 93 ? 13.472 -12.504 -4.507 1.00 71.38 93 SER A C 1
ATOM 743 O O . SER A 1 93 ? 14.155 -12.003 -5.395 1.00 71.38 93 SER A O 1
ATOM 745 N N . ILE A 1 94 ? 13.886 -13.536 -3.773 1.00 70.25 94 ILE A N 1
ATOM 746 C CA . ILE A 1 94 ? 15.192 -14.194 -3.956 1.00 70.25 94 ILE A CA 1
ATOM 747 C C . ILE A 1 94 ? 15.386 -14.665 -5.413 1.00 70.25 94 ILE A C 1
ATOM 749 O O . ILE A 1 94 ? 16.493 -14.608 -5.939 1.00 70.25 94 ILE A O 1
ATOM 753 N N . GLY A 1 95 ? 14.305 -15.021 -6.119 1.00 61.72 95 GLY A N 1
ATOM 754 C CA . GLY A 1 95 ? 14.351 -15.396 -7.537 1.00 61.72 95 GLY A CA 1
ATOM 755 C C . GLY A 1 95 ? 14.696 -14.262 -8.518 1.00 61.72 95 GLY A C 1
ATOM 756 O O . GLY A 1 95 ? 14.936 -14.548 -9.686 1.00 61.72 95 GLY A O 1
ATOM 757 N N . ASN A 1 96 ? 14.740 -12.995 -8.080 1.00 65.75 96 ASN A N 1
ATOM 758 C CA . ASN A 1 96 ? 15.174 -11.863 -8.916 1.00 65.75 96 ASN A CA 1
ATOM 759 C C . ASN A 1 96 ? 16.703 -11.691 -8.978 1.00 65.75 96 ASN A C 1
ATOM 761 O O . ASN A 1 96 ? 17.169 -10.835 -9.722 1.00 65.75 96 ASN A O 1
ATOM 765 N N . PHE A 1 97 ? 17.487 -12.466 -8.221 1.00 62.38 97 PHE A N 1
ATOM 766 C CA . PHE A 1 97 ? 18.957 -12.407 -8.245 1.00 62.38 97 PHE A CA 1
ATOM 767 C C . PHE A 1 97 ? 19.607 -13.262 -9.351 1.00 62.38 97 PHE A C 1
ATOM 769 O O . PHE A 1 97 ? 20.799 -13.549 -9.268 1.00 62.38 97 PHE A O 1
ATOM 776 N N . LYS A 1 98 ? 18.842 -13.705 -10.353 1.00 49.62 98 LYS A N 1
ATOM 777 C CA . LYS A 1 98 ? 19.333 -14.577 -11.426 1.00 49.62 98 LYS A CA 1
ATOM 778 C C . LYS A 1 98 ? 19.788 -13.795 -12.654 1.00 49.62 98 LYS A C 1
ATOM 780 O O . LYS A 1 98 ? 19.127 -12.782 -12.977 1.00 49.62 98 LYS A O 1
#

Mean predicted aligned error: 11.47 Å

Secondary structure (DSSP, 8-state):
---PPPPPP-------HHHHHHHHHHHHHHHHHHTTSPPPSEEEEE---HHHHHHHTT--HHHHHHHHHHHHHHHHHHHHHTT--EEEEE---GGGG-

Foldseek 3Di:
DDDDDDDDDDDDDPPDVVVVVVVVVVVVVVLVVVLVDDDALEDEDEQDCLVVVCVVVVHDPVVSVVVSVVVVVVVVVSCVSSVRNYYHYDPDDPVVVD

Sequence (98 aa):
MIRKPREKTTISEEMPTIFGNLCCMVHRCIFSVLSSGPMPNHIAFIMDGNRRYANKRSLGRGTSHKAGFSALISILRYCYEMRIKYVTIYAFSIGNFK

Organism: Dendrobium chrysotoxum (NCBI:txid161865)